Protein AF-A0AA96T149-F1 (afdb_monomer_lite)

Structure (mmCIF, N/CA/C/O backbone):
data_AF-A0AA96T149-F1
#
_entry.id   AF-A0AA96T149-F1
#
loop_
_atom_site.group_PDB
_atom_site.id
_atom_site.type_symbol
_atom_site.label_atom_id
_atom_site.label_alt_id
_atom_site.label_comp_id
_atom_site.label_asym_id
_atom_site.label_entity_id
_atom_site.label_seq_id
_atom_site.pdbx_PDB_ins_code
_atom_site.Cartn_x
_atom_site.Cartn_y
_atom_site.Cartn_z
_atom_site.occupancy
_atom_site.B_iso_or_equiv
_atom_site.auth_seq_id
_atom_site.auth_comp_id
_atom_site.auth_asym_id
_atom_site.auth_atom_id
_atom_site.pdbx_PDB_model_num
ATOM 1 N N . MET A 1 1 ? 16.603 7.665 3.196 1.00 66.44 1 MET A N 1
ATOM 2 C CA . MET A 1 1 ? 15.740 6.492 2.953 1.00 66.44 1 MET A CA 1
ATOM 3 C C . MET A 1 1 ? 14.376 6.802 3.518 1.00 66.44 1 MET A C 1
ATOM 5 O O . MET A 1 1 ? 14.309 7.180 4.680 1.00 66.44 1 MET A O 1
ATOM 9 N N . SER A 1 2 ? 13.337 6.713 2.694 1.00 76.44 2 SER A N 1
ATOM 10 C CA . SER A 1 2 ? 11.950 6.885 3.134 1.00 76.44 2 SER A CA 1
ATOM 11 C C . SER A 1 2 ? 11.565 5.767 4.104 1.00 76.44 2 SER A C 1
ATOM 13 O O . SER A 1 2 ? 11.902 4.607 3.858 1.00 76.44 2 SER A O 1
ATOM 15 N N . ASN A 1 3 ? 10.905 6.101 5.216 1.00 87.81 3 ASN A N 1
ATOM 16 C CA . ASN A 1 3 ? 10.508 5.105 6.206 1.00 87.81 3 ASN A CA 1
ATOM 17 C C . ASN A 1 3 ? 9.127 4.544 5.851 1.00 87.81 3 ASN A C 1
ATOM 19 O O . ASN A 1 3 ? 8.103 5.186 6.080 1.00 87.81 3 ASN A O 1
ATOM 23 N N . TYR A 1 4 ? 9.101 3.362 5.239 1.00 90.38 4 TYR A N 1
ATOM 24 C CA . TYR A 1 4 ? 7.851 2.699 4.884 1.00 90.38 4 TYR A CA 1
ATOM 25 C C . TYR A 1 4 ? 7.304 1.896 6.061 1.00 90.38 4 TYR A C 1
ATOM 27 O O . TYR A 1 4 ? 7.998 1.052 6.629 1.00 90.38 4 TYR A O 1
ATOM 35 N N . SER A 1 5 ? 6.025 2.088 6.375 1.00 91.44 5 SER A N 1
ATOM 36 C CA . SER A 1 5 ? 5.318 1.273 7.363 1.00 91.44 5 SER A CA 1
ATOM 37 C C . SER A 1 5 ? 3.953 0.824 6.850 1.00 91.44 5 SER A C 1
ATOM 39 O O . SER A 1 5 ? 3.389 1.398 5.919 1.00 91.44 5 SER A O 1
ATOM 41 N N . ILE A 1 6 ? 3.432 -0.261 7.425 1.00 93.94 6 ILE A N 1
ATOM 42 C CA . ILE A 1 6 ? 2.123 -0.811 7.070 1.00 93.94 6 ILE A CA 1
ATOM 43 C C . ILE A 1 6 ? 1.280 -0.882 8.333 1.00 93.94 6 ILE A C 1
ATOM 45 O O . ILE A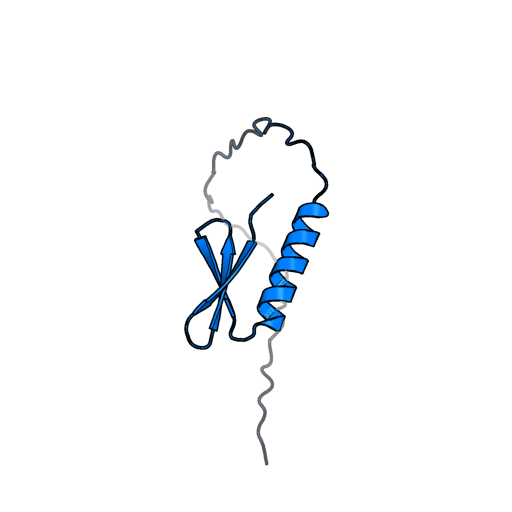 1 6 ? 1.594 -1.635 9.256 1.00 93.94 6 ILE A O 1
ATOM 49 N N . GLU A 1 7 ? 0.169 -0.159 8.342 1.00 94.00 7 GLU A N 1
ATOM 50 C CA . GLU A 1 7 ? -0.801 -0.179 9.429 1.00 94.00 7 GLU A CA 1
ATOM 51 C C . GLU A 1 7 ? -2.095 -0.854 8.993 1.00 94.00 7 GLU A C 1
ATOM 53 O O . GLU A 1 7 ? -2.586 -0.652 7.884 1.00 94.00 7 GLU A O 1
ATOM 58 N N . LYS A 1 8 ? -2.685 -1.659 9.878 1.00 94.56 8 LYS A N 1
ATOM 59 C CA . LYS A 1 8 ? -4.019 -2.213 9.648 1.00 94.56 8 LYS A CA 1
ATOM 60 C C . LYS A 1 8 ? -5.066 -1.216 10.140 1.00 94.56 8 LYS A C 1
ATOM 62 O O . LYS A 1 8 ? -5.125 -0.933 11.332 1.00 94.56 8 LYS A O 1
ATOM 67 N N . VAL A 1 9 ? -5.920 -0.743 9.238 1.00 94.06 9 VAL A N 1
ATOM 68 C CA . VAL A 1 9 ? -7.008 0.196 9.530 1.00 94.06 9 VAL A CA 1
ATOM 69 C C . VAL A 1 9 ? -8.331 -0.461 9.145 1.00 94.06 9 VAL A C 1
ATOM 71 O O . VAL A 1 9 ? -8.693 -0.547 7.971 1.00 94.06 9 VAL A O 1
ATOM 74 N N . GLY A 1 10 ? -9.049 -0.970 10.148 1.00 92.12 10 GLY A N 1
ATOM 75 C CA . GLY A 1 10 ? -10.273 -1.747 9.939 1.00 92.12 10 GLY A CA 1
ATOM 76 C C . GLY A 1 10 ? -9.997 -3.066 9.209 1.00 92.12 10 GLY A C 1
ATOM 77 O O . GLY A 1 10 ? -9.235 -3.908 9.694 1.00 92.12 10 GLY A O 1
ATOM 78 N N . SER A 1 11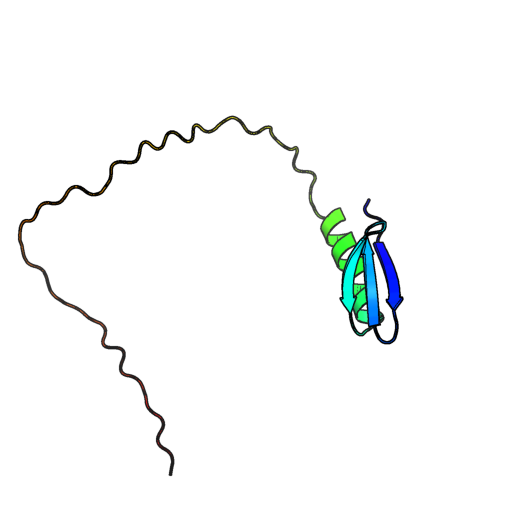 ? -10.629 -3.255 8.050 1.00 92.44 11 SER A N 1
ATOM 79 C CA . SER A 1 11 ? -10.410 -4.401 7.154 1.00 92.44 11 SER A CA 1
ATOM 80 C C . SER A 1 11 ? -9.217 -4.230 6.214 1.00 92.44 11 SER A C 1
ATOM 82 O O . SER A 1 11 ? -8.795 -5.200 5.589 1.00 92.44 11 SER A O 1
ATOM 84 N N . ASP A 1 12 ? -8.675 -3.020 6.115 1.00 94.88 12 ASP A N 1
ATOM 85 C CA . ASP A 1 12 ? -7.681 -2.660 5.116 1.00 94.88 12 ASP A CA 1
ATOM 86 C C . ASP A 1 12 ? -6.290 -2.478 5.727 1.00 94.88 12 ASP A C 1
ATOM 88 O O . ASP A 1 12 ? -6.112 -2.353 6.939 1.00 94.88 12 ASP A O 1
ATOM 92 N N . TYR A 1 13 ? -5.291 -2.445 4.855 1.00 95.62 13 TYR A N 1
ATOM 93 C CA . TYR A 1 13 ? -3.894 -2.187 5.168 1.00 95.62 13 TYR A CA 1
ATOM 94 C C . TYR A 1 13 ? -3.461 -0.902 4.468 1.00 95.62 13 TYR A C 1
ATOM 96 O O . TYR A 1 13 ? -3.578 -0.781 3.251 1.00 95.62 13 TYR A O 1
ATOM 104 N N . VAL A 1 14 ? -2.985 0.067 5.236 1.00 94.12 14 VAL A N 1
ATOM 105 C CA . VAL A 1 14 ? -2.517 1.364 4.752 1.00 94.12 14 VAL A CA 1
ATOM 106 C C . VAL A 1 14 ? -0.999 1.359 4.769 1.00 94.12 14 VAL A C 1
ATOM 108 O O . VAL A 1 14 ? -0.390 1.069 5.795 1.00 94.12 14 VAL A O 1
ATOM 111 N N . VAL A 1 15 ? -0.398 1.669 3.627 1.00 93.19 15 VAL A N 1
ATOM 112 C CA . VAL A 1 15 ? 1.036 1.921 3.513 1.00 93.19 15 VAL A CA 1
ATOM 113 C C . VAL A 1 15 ? 1.273 3.395 3.810 1.00 93.19 15 VAL A C 1
ATOM 115 O O . VAL A 1 15 ? 0.631 4.269 3.214 1.00 93.19 15 VAL A O 1
ATOM 118 N N . LYS A 1 16 ? 2.191 3.659 4.736 1.00 93.50 16 LYS A N 1
ATOM 119 C CA . LYS A 1 16 ? 2.639 4.994 5.105 1.00 93.50 16 LYS A CA 1
ATOM 120 C C . LYS A 1 16 ? 4.087 5.212 4.700 1.00 93.50 16 LYS A C 1
ATOM 122 O O . LYS A 1 16 ? 4.877 4.269 4.688 1.00 93.50 16 LYS A O 1
ATOM 127 N N . VAL A 1 17 ? 4.400 6.463 4.394 1.00 90.75 17 VAL A N 1
ATOM 128 C CA . VAL A 1 17 ? 5.759 6.964 4.213 1.00 90.75 17 VAL A CA 1
ATOM 129 C C . VAL A 1 17 ? 5.974 8.046 5.244 1.00 90.75 17 VAL A C 1
ATOM 131 O O . VAL A 1 17 ? 5.251 9.043 5.245 1.00 90.75 17 VAL A O 1
ATOM 134 N N . ASP A 1 18 ? 6.927 7.809 6.136 1.00 88.31 18 ASP A N 1
ATOM 135 C CA . ASP A 1 18 ? 7.115 8.600 7.343 1.00 88.31 18 ASP A CA 1
ATOM 136 C C . ASP A 1 18 ? 5.781 8.643 8.120 1.00 88.31 18 ASP A C 1
ATOM 138 O O . ASP A 1 18 ? 5.331 7.600 8.596 1.00 88.31 18 ASP A O 1
ATOM 142 N N . ASP A 1 19 ? 5.079 9.779 8.155 1.00 87.50 19 ASP A N 1
ATOM 143 C CA . ASP A 1 19 ? 3.768 9.908 8.814 1.00 87.50 19 ASP A CA 1
ATOM 144 C C . ASP A 1 19 ? 2.577 10.037 7.846 1.00 87.50 19 ASP A C 1
ATOM 146 O O . ASP A 1 19 ? 1.420 10.157 8.264 1.00 87.50 19 ASP A O 1
ATOM 150 N N . GLN A 1 20 ? 2.822 9.995 6.534 1.00 89.94 20 GLN A N 1
ATOM 151 C CA . GLN A 1 20 ? 1.790 10.206 5.520 1.00 89.94 20 GLN A CA 1
ATOM 152 C C . GLN A 1 20 ? 1.252 8.894 4.960 1.00 89.94 20 GLN A C 1
ATOM 154 O O . GLN A 1 20 ? 2.000 8.004 4.573 1.00 89.94 20 GLN A O 1
ATOM 159 N N . SER A 1 21 ? -0.074 8.788 4.860 1.00 90.94 21 SER A N 1
ATOM 160 C CA . SER A 1 21 ? -0.736 7.648 4.217 1.00 90.94 21 SER A CA 1
ATOM 161 C C . SER A 1 21 ? -0.734 7.833 2.706 1.00 90.94 21 SER A C 1
ATOM 163 O O . SER A 1 21 ? -1.366 8.756 2.200 1.00 90.94 21 SER A O 1
ATOM 165 N N . VAL A 1 22 ? -0.051 6.944 1.990 1.00 90.19 22 VAL A N 1
ATOM 166 C CA . VAL A 1 22 ? 0.127 7.071 0.535 1.00 90.19 22 VAL A CA 1
ATOM 167 C C . VAL A 1 22 ? -0.726 6.086 -0.253 1.00 90.19 22 VAL A C 1
ATOM 169 O O . VAL A 1 22 ? -1.064 6.345 -1.404 1.00 90.19 22 VAL A O 1
ATOM 172 N N . MET A 1 23 ? -1.098 4.953 0.349 1.00 89.06 23 MET A N 1
ATOM 173 C CA . MET A 1 23 ? -1.841 3.913 -0.357 1.00 89.06 23 MET A CA 1
ATOM 174 C C . MET A 1 23 ? -2.630 3.019 0.596 1.00 89.06 23 MET A C 1
ATOM 176 O O . MET A 1 23 ? -2.166 2.684 1.682 1.00 89.06 23 MET A O 1
ATOM 180 N N . LYS A 1 24 ? -3.812 2.578 0.158 1.00 93.81 24 LYS A N 1
ATOM 181 C CA . LYS A 1 24 ? -4.699 1.677 0.901 1.00 93.81 24 LYS A CA 1
ATOM 182 C C . LYS A 1 24 ? -4.929 0.388 0.114 1.00 93.81 24 LYS A C 1
ATOM 184 O O . LYS A 1 24 ? -5.206 0.430 -1.081 1.00 93.81 24 LYS A O 1
ATOM 189 N N . VAL A 1 25 ? -4.823 -0.758 0.781 1.00 94.25 25 VAL A N 1
ATOM 190 C CA . VAL A 1 25 ? -4.853 -2.086 0.159 1.00 94.25 25 VAL A CA 1
ATOM 191 C C . VAL A 1 25 ? -5.665 -3.055 1.015 1.00 94.25 25 VAL A C 1
ATOM 193 O O . VAL A 1 25 ? -5.414 -3.196 2.204 1.00 94.25 25 VAL A O 1
ATOM 196 N N . GLY A 1 26 ? -6.584 -3.811 0.416 1.00 93.94 26 GLY A N 1
ATOM 197 C CA . GLY A 1 26 ? -7.385 -4.808 1.148 1.00 93.94 26 GLY A CA 1
ATOM 198 C C . GLY A 1 26 ? -6.626 -6.084 1.552 1.00 93.94 26 GLY A C 1
ATOM 199 O O . GLY A 1 26 ? -7.207 -6.992 2.137 1.00 93.94 26 GLY A O 1
ATOM 200 N N . SER A 1 27 ? -5.334 -6.204 1.221 1.00 91.81 27 SER A N 1
ATOM 201 C CA . SER A 1 27 ? -4.529 -7.404 1.484 1.00 91.81 27 SER A CA 1
ATOM 202 C C . SER A 1 27 ? -3.169 -7.058 2.070 1.00 91.81 27 SER A C 1
ATOM 204 O O . SER A 1 27 ? -2.395 -6.303 1.480 1.00 91.81 27 SER A O 1
ATOM 206 N N . ARG A 1 28 ? -2.839 -7.709 3.192 1.00 92.75 28 ARG A N 1
ATOM 207 C CA . ARG A 1 28 ? -1.547 -7.561 3.873 1.00 92.75 28 ARG A CA 1
ATOM 208 C C . ARG A 1 28 ? -0.369 -7.958 2.991 1.00 92.75 28 ARG A C 1
ATOM 210 O O . ARG A 1 28 ? 0.632 -7.255 2.961 1.00 92.75 28 ARG A O 1
ATOM 217 N N . ARG A 1 29 ? -0.479 -9.096 2.293 1.00 95.38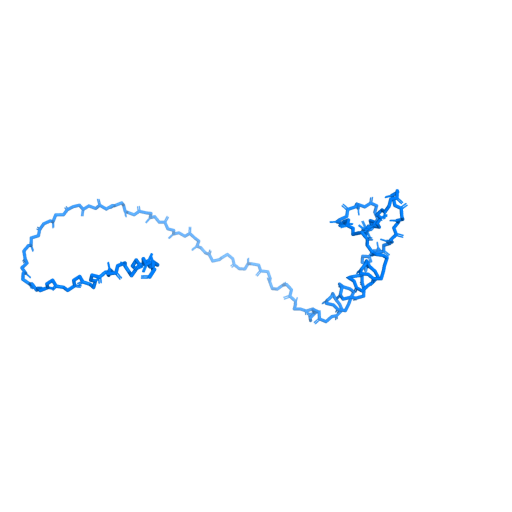 29 ARG A N 1
ATOM 218 C CA . ARG A 1 29 ? 0.602 -9.612 1.432 1.00 95.38 29 ARG A CA 1
ATOM 219 C C . ARG A 1 29 ? 0.918 -8.630 0.314 1.00 95.38 29 ARG A C 1
ATOM 221 O O . ARG A 1 29 ? 2.081 -8.346 0.068 1.00 95.38 29 ARG A O 1
ATOM 228 N N . ARG A 1 30 ? -0.128 -8.073 -0.296 1.00 92.75 30 ARG A N 1
ATOM 229 C CA . ARG A 1 30 ? 0.010 -7.090 -1.367 1.00 92.75 30 ARG A CA 1
ATOM 230 C C . ARG A 1 30 ? 0.638 -5.790 -0.862 1.00 92.75 30 ARG A C 1
ATOM 232 O O . ARG A 1 30 ? 1.515 -5.259 -1.524 1.00 92.75 30 ARG A O 1
ATOM 239 N N . ALA A 1 31 ? 0.241 -5.314 0.321 1.00 93.69 31 ALA A N 1
ATOM 240 C CA . ALA A 1 31 ? 0.876 -4.152 0.942 1.00 93.69 31 ALA A CA 1
ATOM 241 C C . ALA A 1 31 ? 2.380 -4.379 1.188 1.00 93.69 31 ALA A C 1
ATOM 243 O O . ALA A 1 31 ? 3.179 -3.497 0.902 1.00 93.69 31 ALA A O 1
ATOM 244 N N . ALA A 1 32 ? 2.768 -5.570 1.658 1.00 93.38 32 ALA A N 1
ATOM 245 C CA . ALA A 1 32 ? 4.173 -5.910 1.886 1.00 93.38 32 ALA A CA 1
ATOM 246 C C . ALA A 1 32 ? 4.993 -5.959 0.588 1.00 93.38 32 ALA A C 1
ATOM 248 O O . ALA A 1 32 ? 6.081 -5.400 0.552 1.00 93.38 32 ALA A O 1
ATOM 249 N N . GLN A 1 33 ? 4.460 -6.577 -0.472 1.00 94.12 33 GLN A N 1
ATOM 250 C CA . GLN A 1 33 ? 5.120 -6.619 -1.784 1.00 94.12 33 GLN A CA 1
ATOM 251 C C . GLN A 1 33 ? 5.388 -5.213 -2.316 1.00 94.12 33 GLN A C 1
ATOM 253 O O . GLN A 1 33 ? 6.515 -4.899 -2.657 1.00 94.12 33 GLN A O 1
ATOM 258 N N . LEU A 1 34 ? 4.392 -4.328 -2.259 1.00 90.31 34 LEU A N 1
ATOM 259 C CA . LEU A 1 34 ? 4.536 -2.963 -2.767 1.00 90.31 34 LEU A CA 1
ATOM 260 C C . LEU A 1 34 ? 5.601 -2.147 -2.021 1.00 90.31 34 LEU A C 1
ATOM 262 O O . LEU A 1 34 ? 6.258 -1.308 -2.627 1.00 90.31 34 LEU A O 1
ATOM 266 N N . VAL A 1 35 ? 5.783 -2.385 -0.718 1.00 90.56 35 VAL A N 1
ATOM 267 C CA . VAL A 1 35 ? 6.863 -1.748 0.053 1.00 90.56 35 VAL A CA 1
ATOM 268 C C . VAL A 1 35 ? 8.235 -2.263 -0.383 1.00 90.56 35 VAL A C 1
ATOM 270 O O . VAL A 1 35 ? 9.169 -1.470 -0.494 1.00 90.56 35 VAL A O 1
ATOM 273 N N . VAL A 1 36 ? 8.358 -3.568 -0.640 1.00 91.50 36 VAL A N 1
ATOM 274 C CA . VAL A 1 36 ? 9.600 -4.173 -1.143 1.00 91.50 36 VAL A CA 1
ATOM 275 C C . VAL A 1 36 ? 9.915 -3.634 -2.534 1.00 91.50 36 VAL A C 1
ATOM 277 O O . VAL A 1 36 ? 10.978 -3.050 -2.707 1.00 91.50 36 VAL A O 1
ATOM 280 N N . ASP A 1 37 ? 8.963 -3.707 -3.464 1.00 89.06 37 ASP A N 1
ATOM 281 C CA . ASP A 1 37 ? 9.128 -3.233 -4.840 1.00 89.06 37 ASP A CA 1
ATOM 282 C C . ASP A 1 37 ? 9.531 -1.747 -4.871 1.00 89.06 37 ASP A C 1
ATOM 284 O O . ASP A 1 37 ? 10.461 -1.356 -5.570 1.00 89.06 37 ASP A O 1
ATOM 288 N N . ALA A 1 38 ? 8.873 -0.898 -4.071 1.00 85.56 38 ALA A N 1
ATOM 289 C CA . ALA A 1 38 ? 9.218 0.522 -3.983 1.00 85.56 38 ALA A CA 1
ATOM 290 C C . ALA A 1 38 ? 10.623 0.749 -3.406 1.00 85.56 38 ALA A C 1
ATOM 292 O O . ALA A 1 38 ? 11.342 1.641 -3.858 1.00 85.56 38 ALA A 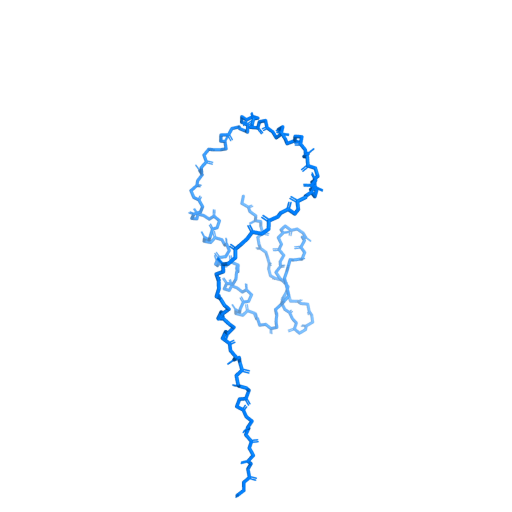O 1
ATOM 293 N N . SER A 1 39 ? 11.021 -0.057 -2.419 1.00 86.19 39 SER A N 1
ATOM 294 C CA . SER A 1 39 ? 12.367 0.007 -1.85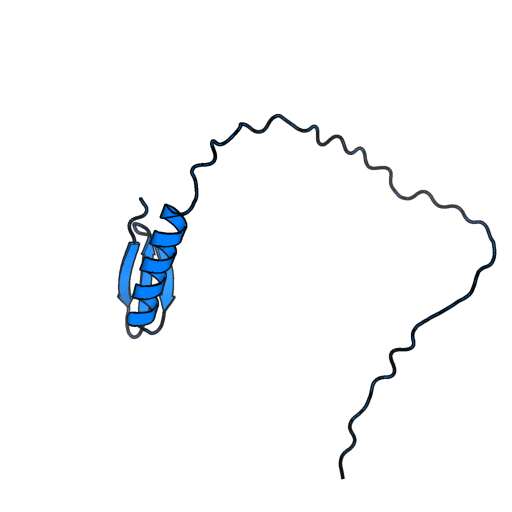2 1.00 86.19 39 SER A CA 1
ATOM 295 C C . SER A 1 39 ? 13.410 -0.398 -2.890 1.00 86.19 39 SER A C 1
ATOM 297 O O . SER A 1 39 ? 14.424 0.278 -3.015 1.00 86.19 39 SER A O 1
ATOM 299 N N . GLU A 1 40 ? 13.170 -1.463 -3.654 1.00 87.62 40 GLU A N 1
ATOM 300 C CA . GLU A 1 40 ? 14.060 -1.911 -4.730 1.00 87.62 40 GLU A CA 1
ATOM 301 C C . GLU A 1 40 ? 14.188 -0.847 -5.819 1.00 87.62 40 GLU A C 1
ATOM 303 O O . GLU A 1 40 ? 15.301 -0.426 -6.115 1.00 87.62 40 GLU A O 1
ATOM 308 N N . LEU A 1 41 ? 13.070 -0.300 -6.308 1.00 84.25 41 LEU A N 1
ATOM 309 C CA . LEU A 1 41 ? 13.079 0.765 -7.314 1.00 84.25 41 LEU A CA 1
ATOM 310 C C . LEU A 1 41 ? 13.887 1.985 -6.866 1.00 84.25 41 LEU A C 1
ATOM 312 O O . LEU A 1 41 ? 14.655 2.519 -7.653 1.00 84.25 41 LEU A O 1
ATOM 316 N N . LEU A 1 42 ? 13.748 2.425 -5.612 1.00 80.94 42 LEU A N 1
ATOM 317 C CA . LEU A 1 42 ? 14.517 3.559 -5.088 1.00 80.94 42 LEU A CA 1
ATOM 318 C C . LEU A 1 42 ? 16.010 3.256 -4.914 1.00 80.94 42 LEU A C 1
ATOM 320 O O . LEU A 1 42 ? 16.816 4.181 -4.988 1.00 80.94 42 LEU A O 1
ATOM 324 N N . ASN A 1 43 ? 16.374 1.999 -4.659 1.00 77.75 43 ASN A N 1
ATOM 325 C CA . ASN A 1 43 ? 17.772 1.578 -4.576 1.00 77.75 43 ASN A CA 1
ATOM 326 C C . ASN A 1 43 ? 18.400 1.388 -5.967 1.00 77.75 43 ASN A C 1
ATOM 328 O O . ASN A 1 43 ? 19.596 1.619 -6.117 1.00 77.75 43 ASN A O 1
ATOM 332 N N . ASP A 1 44 ? 17.601 1.007 -6.968 1.00 71.12 44 ASP A N 1
ATOM 333 C CA . ASP A 1 44 ? 18.034 0.809 -8.354 1.00 71.12 44 ASP A CA 1
ATOM 334 C C . ASP A 1 44 ? 18.058 2.095 -9.187 1.00 71.12 44 ASP A C 1
ATOM 336 O O . ASP A 1 44 ? 18.606 2.079 -10.290 1.00 71.12 44 ASP A O 1
ATOM 340 N N . VAL A 1 45 ? 17.517 3.221 -8.697 1.00 61.56 45 VAL A N 1
ATOM 341 C CA . VAL A 1 45 ? 17.738 4.523 -9.346 1.00 61.56 45 VAL A CA 1
ATOM 342 C C . VAL A 1 45 ? 19.236 4.837 -9.265 1.00 61.56 45 VAL A C 1
ATOM 344 O O . VAL A 1 45 ? 19.741 5.128 -8.175 1.00 61.56 45 VAL A O 1
ATOM 347 N N . PRO A 1 46 ? 19.975 4.838 -10.394 1.00 57.09 46 PRO A N 1
ATOM 348 C CA . PRO A 1 46 ? 21.339 5.326 -10.391 1.00 57.09 46 PRO A CA 1
ATOM 349 C C . PRO A 1 46 ? 21.270 6.796 -9.990 1.00 57.09 46 PRO A C 1
ATOM 351 O O . PRO A 1 46 ? 20.466 7.547 -10.546 1.00 57.09 46 PRO A O 1
ATOM 354 N N . LEU A 1 47 ? 22.104 7.212 -9.037 1.00 57.97 47 LEU A N 1
ATOM 355 C CA . LEU A 1 47 ? 22.333 8.621 -8.729 1.00 57.97 47 LEU A CA 1
ATOM 356 C C . LEU A 1 47 ? 22.901 9.300 -9.987 1.00 57.97 47 LEU A C 1
ATOM 358 O O . LEU A 1 47 ? 24.112 9.458 -10.117 1.00 57.97 47 LEU A O 1
ATOM 362 N N . MET A 1 48 ? 22.048 9.672 -10.944 1.00 56.53 48 MET A N 1
ATOM 363 C CA . MET A 1 48 ? 22.429 10.643 -11.957 1.00 56.53 48 MET A CA 1
ATOM 364 C C . MET A 1 48 ? 22.705 11.940 -11.198 1.00 56.53 48 MET A C 1
ATOM 366 O O . MET A 1 48 ? 21.821 12.409 -10.472 1.00 56.53 48 MET A O 1
ATOM 370 N N . PRO A 1 49 ? 23.919 12.510 -11.295 1.00 51.25 49 PRO A N 1
ATOM 371 C CA . PRO A 1 49 ? 24.164 13.830 -10.753 1.00 51.25 49 PRO A CA 1
ATOM 372 C C . PRO A 1 49 ? 23.143 14.762 -11.395 1.00 51.25 49 PRO A C 1
ATOM 374 O O . PRO A 1 49 ? 23.005 14.776 -12.617 1.00 51.25 49 PRO A O 1
ATOM 377 N N . ALA A 1 50 ? 22.402 15.501 -10.574 1.00 55.56 50 ALA A N 1
ATOM 378 C CA . ALA A 1 50 ? 21.580 16.594 -11.054 1.00 55.56 50 ALA A CA 1
ATOM 379 C C . ALA A 1 50 ? 22.517 17.633 -11.687 1.00 55.56 50 ALA A C 1
ATOM 381 O O . ALA A 1 50 ? 23.046 18.504 -10.997 1.00 55.56 50 ALA A O 1
ATOM 382 N N . GLU A 1 51 ? 22.781 17.509 -12.989 1.00 52.56 51 GLU A N 1
ATOM 383 C CA . GLU A 1 51 ? 23.301 18.626 -13.759 1.00 52.56 51 GLU A CA 1
ATOM 384 C C . GLU A 1 51 ? 22.266 19.744 -13.676 1.00 52.56 51 GLU A C 1
ATOM 386 O O . GLU A 1 51 ? 21.071 19.556 -13.923 1.00 52.56 51 GLU A O 1
ATOM 391 N N . ALA A 1 52 ? 22.744 20.896 -13.214 1.00 59.38 52 ALA A N 1
ATOM 392 C CA . ALA A 1 52 ? 21.973 22.113 -13.074 1.00 59.38 52 ALA A CA 1
ATOM 393 C C . ALA A 1 52 ? 21.215 22.420 -14.375 1.00 59.38 52 ALA A C 1
ATOM 395 O O . ALA A 1 52 ? 21.768 22.213 -15.458 1.00 59.38 52 ALA A O 1
ATOM 396 N N . PRO A 1 53 ? 19.988 22.966 -14.311 1.00 49.31 53 PRO A N 1
ATOM 397 C CA . PRO A 1 53 ? 19.329 23.441 -15.512 1.00 49.31 53 PRO A CA 1
ATOM 398 C C . PRO A 1 53 ? 20.122 24.635 -16.057 1.00 49.31 53 PRO A C 1
ATOM 400 O O . PRO A 1 53 ? 19.984 25.764 -15.587 1.00 49.31 53 PRO A O 1
ATOM 403 N N . SER A 1 54 ? 20.965 24.396 -17.061 1.00 52.75 54 SER A N 1
ATOM 404 C CA . SER A 1 54 ? 21.358 25.444 -17.992 1.00 52.75 54 SER A CA 1
ATOM 405 C C . SER A 1 54 ? 20.078 25.912 -18.670 1.00 52.75 54 SER A C 1
ATOM 407 O O . SER A 1 54 ? 19.449 25.129 -19.384 1.00 52.75 54 SER A O 1
ATOM 409 N N . SER A 1 55 ? 19.678 27.154 -18.393 1.00 56.84 55 SER A N 1
ATOM 410 C CA . SER A 1 55 ? 18.586 27.856 -19.062 1.00 56.84 55 SER A CA 1
ATOM 411 C C . SER A 1 55 ? 18.651 27.630 -20.569 1.00 56.84 55 SER A C 1
ATOM 413 O O . SER A 1 55 ? 19.416 28.289 -21.271 1.00 56.84 55 SER A O 1
ATOM 415 N N . VAL A 1 56 ? 17.840 26.704 -21.072 1.00 53.53 56 VAL A N 1
ATOM 416 C CA . VAL A 1 56 ? 17.441 26.708 -22.472 1.00 53.53 56 VAL A CA 1
ATOM 417 C C . VAL A 1 56 ? 16.299 27.704 -22.573 1.00 53.53 56 VAL A C 1
ATOM 419 O O . VAL A 1 56 ? 15.184 27.478 -22.109 1.00 53.53 56 VAL A O 1
ATOM 422 N N . ASP A 1 57 ? 16.684 28.866 -23.078 1.00 52.72 57 ASP A N 1
ATOM 423 C CA . ASP A 1 57 ? 15.872 29.987 -23.516 1.00 52.72 57 ASP A CA 1
ATOM 424 C C . ASP A 1 57 ? 14.570 29.514 -24.192 1.00 52.72 57 ASP A C 1
ATOM 426 O O . ASP A 1 57 ? 14.549 29.111 -25.353 1.00 52.72 57 ASP A O 1
ATOM 430 N N . LEU A 1 58 ? 13.462 29.539 -23.445 1.00 59.72 58 LEU A N 1
ATOM 431 C CA . LEU A 1 58 ? 12.115 29.462 -24.007 1.00 59.72 58 LEU A CA 1
ATOM 432 C C . LEU A 1 58 ? 11.731 30.850 -24.537 1.00 59.72 58 LEU A C 1
ATOM 434 O O . LEU A 1 58 ? 10.838 31.506 -24.004 1.00 59.72 58 LEU A O 1
ATOM 438 N N . ALA A 1 59 ? 12.397 31.303 -25.597 1.00 52.38 59 ALA A N 1
ATOM 439 C CA . ALA A 1 59 ? 11.920 32.415 -26.407 1.00 52.38 59 ALA A CA 1
ATOM 440 C C . ALA A 1 59 ? 11.074 31.867 -27.565 1.00 52.38 59 ALA A C 1
ATOM 442 O O . ALA A 1 59 ? 11.519 31.747 -28.702 1.00 52.38 59 ALA A O 1
ATOM 443 N N . MET A 1 60 ? 9.821 31.530 -27.263 1.00 57.59 60 MET A N 1
ATOM 444 C CA . MET A 1 60 ? 8.758 31.530 -28.267 1.00 57.59 60 MET A CA 1
ATOM 445 C C . MET A 1 60 ? 8.103 32.913 -28.250 1.00 57.59 60 MET A C 1
ATOM 447 O O . MET A 1 60 ? 7.339 33.196 -27.325 1.00 57.59 60 MET A O 1
ATOM 451 N N . PRO A 1 61 ? 8.316 33.780 -29.250 1.00 50.00 61 PRO A N 1
ATOM 452 C CA . PRO A 1 61 ? 7.280 34.708 -29.642 1.00 50.00 61 PRO A CA 1
ATOM 453 C C . PRO A 1 61 ? 6.348 33.965 -30.599 1.00 50.00 61 PRO A C 1
ATOM 455 O O . PRO A 1 61 ? 6.729 33.572 -31.700 1.00 50.00 61 PRO A O 1
ATOM 458 N N . GLY A 1 62 ? 5.125 33.732 -30.129 1.00 55.25 62 GLY A N 1
ATOM 459 C CA . GLY A 1 62 ? 4.045 33.279 -30.984 1.00 55.25 62 GLY A CA 1
ATOM 460 C C . GLY A 1 62 ? 3.812 34.272 -32.116 1.00 55.25 62 GLY A C 1
ATOM 461 O O . GLY A 1 62 ? 3.719 35.474 -31.876 1.00 55.25 62 GLY A O 1
ATOM 462 N N . ASP A 1 63 ? 3.659 33.747 -33.324 1.00 44.81 63 ASP A N 1
ATOM 463 C CA . ASP A 1 63 ? 2.922 34.437 -34.371 1.00 44.81 63 ASP A CA 1
ATOM 464 C C . ASP A 1 63 ? 1.705 33.577 -34.716 1.00 44.81 63 ASP A C 1
ATOM 466 O O . ASP A 1 63 ? 1.799 32.378 -34.996 1.00 44.81 63 ASP A O 1
ATOM 470 N N . ALA A 1 64 ? 0.543 34.187 -34.517 1.00 58.03 64 ALA A N 1
ATOM 471 C CA . ALA A 1 64 ? -0.773 33.604 -34.696 1.00 58.03 64 ALA A CA 1
ATOM 472 C C . ALA A 1 64 ? -1.051 33.361 -36.200 1.00 58.03 64 ALA A C 1
ATOM 474 O O . ALA A 1 64 ? -0.348 33.888 -37.060 1.00 58.03 64 ALA A O 1
ATOM 475 N N . PRO A 1 65 ? -2.070 32.565 -36.568 1.00 55.12 65 PRO A N 1
ATOM 476 C CA . PRO A 1 65 ? -2.259 32.140 -37.949 1.00 55.12 65 PRO A CA 1
ATOM 477 C C . PRO A 1 65 ? -2.789 33.301 -38.801 1.00 55.12 65 PRO A C 1
ATOM 479 O O . PRO A 1 65 ? -3.919 33.750 -38.609 1.00 55.12 65 PRO A O 1
ATOM 482 N N . SER A 1 66 ? -1.988 33.766 -39.763 1.00 43.75 66 SER A N 1
ATOM 483 C CA . SER A 1 66 ? -2.432 34.731 -40.771 1.00 43.75 66 SER A CA 1
ATOM 484 C C . SER A 1 66 ? -2.836 34.013 -42.060 1.00 43.75 66 SER A C 1
ATOM 486 O O . SER A 1 66 ? -2.047 33.332 -42.711 1.00 43.75 66 SER A O 1
ATOM 488 N N . VAL A 1 67 ? -4.120 34.145 -42.365 1.00 51.31 67 VAL A N 1
ATOM 489 C CA . VAL A 1 67 ? -4.855 33.653 -43.533 1.00 51.31 67 VAL A CA 1
ATOM 490 C C . VAL A 1 67 ? -4.280 34.149 -44.869 1.00 51.31 67 VAL A C 1
ATOM 492 O O . VAL A 1 67 ? -3.939 35.322 -44.974 1.00 51.31 67 VAL A O 1
ATOM 495 N N . ALA A 1 68 ? -4.266 33.294 -45.902 1.00 43.97 68 ALA A N 1
ATOM 496 C CA . ALA A 1 68 ? -4.729 33.611 -47.268 1.00 43.97 68 ALA A CA 1
ATOM 497 C C . ALA A 1 68 ? -4.456 32.458 -48.259 1.00 43.97 68 ALA A C 1
ATOM 499 O O . ALA A 1 68 ? -3.322 32.185 -48.638 1.00 43.97 68 ALA A O 1
ATOM 500 N N . ASP A 1 69 ? -5.547 31.791 -48.634 1.00 48.44 69 ASP A N 1
ATOM 501 C CA . ASP A 1 69 ? -5.942 31.326 -49.972 1.00 48.44 69 ASP A CA 1
ATOM 502 C C . ASP A 1 69 ? -4.921 31.411 -51.135 1.00 48.44 69 ASP A C 1
ATOM 504 O O . ASP A 1 69 ? -4.470 32.500 -51.484 1.00 48.44 69 ASP A O 1
ATOM 508 N N . HIS A 1 70 ? -4.630 30.280 -51.799 1.00 42.66 70 HIS A N 1
ATOM 509 C CA . HIS A 1 70 ? -5.063 30.034 -53.192 1.00 42.66 70 HIS A CA 1
ATOM 510 C C . HIS A 1 70 ? -4.584 28.671 -53.748 1.00 42.66 70 HIS A C 1
ATOM 512 O O . HIS A 1 70 ? -3.394 28.396 -53.849 1.00 42.66 70 HIS A O 1
ATOM 518 N N . ALA A 1 71 ? -5.568 27.862 -54.159 1.00 44.19 71 ALA A N 1
ATOM 519 C CA . ALA A 1 71 ? -5.612 26.950 -55.314 1.00 44.19 71 ALA A CA 1
ATOM 520 C C . ALA A 1 71 ? -4.379 26.095 -55.711 1.00 44.19 71 ALA A C 1
ATOM 522 O O . ALA A 1 71 ? -3.423 26.603 -56.284 1.00 44.19 71 ALA A O 1
ATOM 523 N N . ALA A 1 72 ? -4.517 24.761 -55.645 1.00 38.81 72 ALA A N 1
ATOM 524 C CA . ALA A 1 72 ? -4.736 23.905 -56.831 1.00 38.81 72 ALA A CA 1
ATOM 525 C C . ALA A 1 72 ? -4.506 22.404 -56.539 1.00 38.81 72 ALA A C 1
ATOM 527 O O . ALA A 1 72 ? -3.433 22.007 -56.108 1.00 38.81 72 ALA A O 1
ATOM 528 N N . ALA A 1 73 ? -5.525 21.605 -56.882 1.00 48.66 73 ALA A N 1
ATOM 529 C CA . ALA A 1 73 ? -5.495 20.210 -57.341 1.00 48.66 73 ALA A CA 1
ATOM 530 C C . ALA A 1 73 ? -4.730 19.140 -56.530 1.00 48.66 73 ALA A C 1
ATOM 532 O O . ALA A 1 73 ? -3.505 19.104 -56.510 1.00 48.66 73 ALA A O 1
ATOM 533 N N . GLY A 1 74 ? -5.465 18.136 -56.040 1.00 44.75 74 GLY A N 1
ATOM 534 C CA . GLY A 1 74 ? -4.860 16.838 -55.733 1.00 44.75 74 GLY A CA 1
ATOM 535 C C . GLY A 1 74 ? -5.648 15.969 -54.767 1.00 44.75 74 GLY A C 1
ATOM 536 O O . GLY A 1 74 ? -5.292 15.894 -53.605 1.00 44.75 74 GLY A O 1
ATOM 537 N N . ASP A 1 75 ? -6.688 15.332 -55.296 1.00 50.69 75 ASP A N 1
ATOM 538 C CA . ASP A 1 75 ? -7.193 14.000 -54.947 1.00 50.69 75 ASP A CA 1
ATOM 539 C C . ASP A 1 75 ? -7.506 13.631 -53.481 1.00 50.69 75 ASP A C 1
ATOM 541 O O . ASP A 1 75 ? -6.680 13.567 -52.574 1.00 50.69 75 ASP A O 1
ATOM 545 N N . ILE A 1 76 ? -8.781 13.315 -53.299 1.00 52.94 76 ILE A N 1
ATOM 546 C CA . ILE A 1 76 ? -9.442 12.925 -52.067 1.00 52.94 76 ILE A CA 1
ATOM 547 C C . ILE A 1 76 ? -9.185 11.427 -51.873 1.00 52.94 76 ILE A C 1
ATOM 549 O O . ILE A 1 76 ? -9.621 10.632 -52.702 1.00 52.94 76 ILE A O 1
ATOM 553 N N . VAL A 1 77 ? -8.593 11.003 -50.755 1.00 49.75 77 VAL A N 1
ATOM 554 C CA . VAL A 1 77 ? -8.841 9.639 -50.266 1.00 49.75 77 VAL A CA 1
ATOM 555 C C . VAL A 1 77 ? -9.194 9.665 -48.784 1.00 49.75 77 VAL A C 1
ATOM 557 O O . VAL A 1 77 ? -8.365 9.695 -47.880 1.00 49.75 77 VAL A O 1
ATOM 560 N N . THR A 1 78 ? -10.496 9.712 -48.540 1.00 51.03 78 THR A N 1
ATOM 561 C CA . THR A 1 78 ? -11.124 9.380 -47.268 1.00 51.03 78 THR A CA 1
ATOM 562 C C . THR A 1 78 ? -11.085 7.856 -47.122 1.00 51.03 78 THR A C 1
ATOM 564 O O . THR A 1 78 ? -11.722 7.175 -47.928 1.00 51.03 78 THR A O 1
ATOM 567 N N . PRO A 1 79 ? -10.415 7.258 -46.123 1.00 50.47 79 PRO A N 1
ATOM 568 C CA . PRO A 1 79 ? -10.730 5.885 -45.768 1.00 50.47 79 PRO A CA 1
ATOM 569 C C . PRO A 1 79 ? -12.055 5.881 -44.994 1.00 50.47 79 PRO A C 1
ATOM 571 O O . PRO A 1 79 ? -12.124 6.255 -43.823 1.00 50.47 79 PRO A O 1
ATOM 574 N N . SER A 1 80 ? -13.124 5.477 -45.680 1.00 45.69 80 SER A N 1
ATOM 575 C CA . SER A 1 80 ? -14.435 5.195 -45.097 1.00 45.69 80 SER A CA 1
ATOM 576 C C . SER A 1 80 ? -14.323 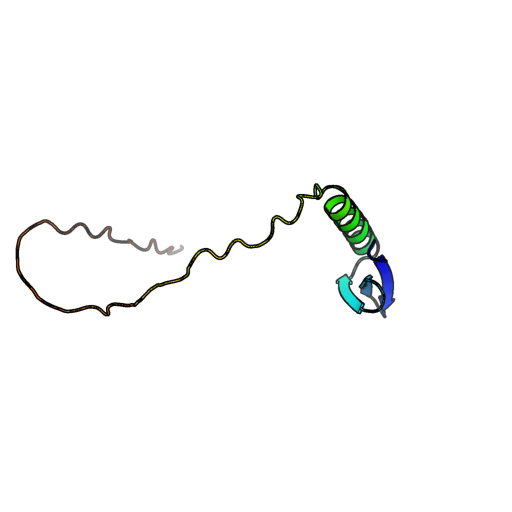4.112 -44.021 1.00 45.69 80 SER A C 1
ATOM 578 O O . SER A 1 80 ? -14.159 2.931 -44.325 1.00 45.69 80 SER A O 1
ATOM 580 N N . ILE A 1 81 ? -14.460 4.509 -42.755 1.00 55.09 81 ILE A N 1
ATOM 581 C CA . ILE A 1 81 ? -14.757 3.604 -41.641 1.00 55.09 81 ILE A CA 1
ATOM 582 C C . ILE A 1 81 ? -16.152 3.020 -41.896 1.00 55.09 81 ILE A C 1
ATOM 584 O O . ILE A 1 81 ? -17.167 3.668 -41.647 1.00 55.09 81 ILE A O 1
ATOM 588 N N . THR A 1 82 ? -16.206 1.798 -42.428 1.00 52.47 82 THR A N 1
ATOM 589 C CA . THR A 1 82 ? -17.441 1.010 -42.453 1.00 52.47 82 THR A CA 1
ATOM 590 C C . THR A 1 82 ? -17.554 0.288 -41.121 1.00 52.47 82 THR A C 1
ATOM 592 O O . THR A 1 82 ? -16.747 -0.567 -40.770 1.00 52.47 82 THR A O 1
ATOM 595 N N . ARG A 1 83 ? -18.549 0.726 -40.356 1.00 52.38 83 ARG A N 1
ATOM 596 C CA . ARG A 1 83 ? -18.955 0.220 -39.052 1.00 52.38 83 ARG A CA 1
ATOM 597 C C . ARG A 1 83 ? -19.623 -1.143 -39.247 1.00 52.38 83 ARG A C 1
ATOM 599 O O . ARG A 1 83 ? -20.790 -1.199 -39.628 1.00 52.38 83 ARG A O 1
ATOM 606 N N . ASP A 1 84 ? -18.874 -2.216 -39.013 1.00 47.59 84 ASP A N 1
ATOM 607 C CA . ASP A 1 84 ? -19.418 -3.572 -38.921 1.00 47.59 84 ASP A CA 1
ATOM 608 C C . ASP A 1 84 ? -20.447 -3.606 -37.776 1.00 47.59 84 ASP A C 1
ATOM 610 O O . ASP A 1 84 ? -20.135 -3.296 -36.623 1.00 47.59 84 ASP A O 1
ATOM 614 N N . SER A 1 85 ? -21.709 -3.841 -38.133 1.00 53.47 85 SER A N 1
ATOM 615 C CA . SER A 1 85 ? -22.816 -4.020 -37.193 1.00 53.47 85 SER A CA 1
ATOM 616 C C . SER A 1 85 ? -23.042 -5.518 -37.013 1.00 53.47 85 SER A C 1
ATOM 618 O O . SER A 1 85 ? -23.226 -6.201 -38.019 1.00 53.47 85 SER A O 1
ATOM 620 N N . PRO A 1 86 ? -23.087 -6.044 -35.779 1.00 60.47 86 PRO A N 1
ATOM 621 C CA . PRO A 1 86 ? -23.498 -7.417 -35.552 1.00 60.47 86 PRO A CA 1
ATOM 622 C C . PRO A 1 86 ? -25.026 -7.460 -35.449 1.00 60.47 86 PRO A C 1
ATOM 624 O O . PRO A 1 86 ? -25.593 -6.886 -34.518 1.00 60.47 86 PRO A O 1
ATOM 627 N N . GLU A 1 87 ? -25.698 -8.153 -36.368 1.00 49.16 87 GLU A N 1
ATOM 628 C CA . GLU A 1 87 ? -27.079 -8.585 -36.144 1.00 49.16 87 GLU A CA 1
ATOM 629 C C . GLU A 1 87 ? -27.153 -10.113 -36.117 1.00 49.16 87 GLU A C 1
ATOM 631 O O . GLU A 1 87 ? -26.668 -10.825 -36.993 1.00 49.16 87 GLU A O 1
ATOM 636 N N . VAL A 1 88 ? -27.701 -10.562 -34.997 1.00 54.19 88 VAL A N 1
ATOM 637 C CA . VAL A 1 88 ? -27.924 -11.919 -34.520 1.00 54.19 88 VAL A CA 1
ATOM 638 C C . VAL A 1 88 ? -29.245 -12.469 -35.064 1.00 54.19 88 VAL A C 1
ATOM 640 O O . VAL A 1 88 ? -30.253 -11.776 -34.958 1.00 54.19 88 VAL A O 1
ATOM 643 N N . ALA A 1 89 ? -29.231 -13.717 -35.550 1.00 46.38 89 ALA A N 1
ATOM 644 C CA . ALA A 1 89 ? -30.225 -14.795 -35.354 1.00 46.38 89 ALA A CA 1
ATOM 645 C C . ALA A 1 89 ? -30.183 -15.804 -36.512 1.00 46.38 89 ALA A C 1
ATOM 647 O O . ALA A 1 89 ? -30.442 -15.404 -37.668 1.00 46.38 89 ALA A O 1
#

Foldseek 3Di:
DWDWDWDDDPQWIFIDTPHHTDDIGNDPVVSVVVVVVVVVVVVPPPPPPPDDPPDPDPPDPDDDDDDDDDDDDDDDDDPDPDDDDDDDD

pLDDT: mean 70.46, std 19.78, range [38.81, 95.62]

Sequence (89 aa):
MSNYSIEKVGSDYVVKVDDQSVMKVGSRRRAAQLVVDASELLNDVPLMPAEAPSSVDLAMPGDAPSVADHAAAGDIVTPSITRDSPEVA

Secondary structure (DSSP, 8-state):
---EEEEEETTEEEEEETTEEEEEES-HHHHHHHHHHHHHHHHHS--------------------------------------------

Radius of gyration: 28.28 Å; chains: 1; bounding box: 54×50×67 Å